Protein AF-A0A151IUC9-F1 (afdb_monomer_lite)

Radius of gyration: 13.0 Å; chains: 1; bounding box: 37×27×33 Å

Foldseek 3Di:
DWDWDADPVGFIDIHDPVLVVVVLVCLVVLVCQLVDPDHDWDDDPQWIWHWDDDPNATWIWTDHDPGIDIGHSVVVNVVSVVVVVVVVVVD

Organism: NCBI:txid471704

Secondary structure (DSSP, 8-state):
-EEEEE-TTS-EEEEEHHHHHHHHHTHHHHHHHTT-SS---EEETTEEEEEEEETTEEEEEEEETTEEEEE-HHHHHHHHHHHHHHHHT--

Sequence (91 aa):
VEIAIGDTRGNRIVLLHATWMAFIEKRSDIQQLVRSSTPSPLMIQDFVIELVKIRDVDNVKLSLCDKCVYMKPSTILFMLELDTMCRAHIF

pLDDT: mean 91.28, std 10.21, range [43.34, 97.88]

Structure (mmCIF, N/CA/C/O backbone):
data_AF-A0A151IUC9-F1
#
_entry.id   AF-A0A151IUC9-F1
#
loop_
_atom_site.group_PDB
_atom_site.id
_atom_site.type_symbol
_atom_site.label_atom_id
_atom_site.label_alt_id
_atom_site.label_comp_id
_atom_site.label_asym_id
_atom_site.label_entity_id
_atom_site.label_seq_id
_atom_site.pdbx_PDB_ins_code
_atom_site.Cartn_x
_atom_site.Cartn_y
_atom_site.Cartn_z
_atom_site.occupancy
_atom_site.B_iso_or_equiv
_atom_site.auth_seq_id
_atom_site.auth_comp_id
_atom_site.auth_asym_id
_atom_site.auth_atom_id
_atom_site.pdbx_PDB_model_num
ATOM 1 N N . VAL A 1 1 ? 9.158 -2.805 -17.083 1.00 83.69 1 VAL A N 1
ATOM 2 C CA . VAL A 1 1 ? 9.364 -3.584 -15.840 1.00 83.69 1 VAL A CA 1
ATOM 3 C C . VAL A 1 1 ? 8.154 -3.365 -14.954 1.00 83.69 1 VAL A C 1
ATOM 5 O O . VAL A 1 1 ? 7.689 -2.233 -14.867 1.00 83.69 1 VAL A O 1
ATOM 8 N N . GLU A 1 2 ? 7.634 -4.431 -14.359 1.00 89.94 2 GLU A N 1
ATOM 9 C CA . GLU A 1 2 ? 6.537 -4.393 -13.388 1.00 89.94 2 GLU A CA 1
ATOM 10 C C . GLU A 1 2 ? 7.031 -4.975 -12.067 1.00 89.94 2 GLU A C 1
ATOM 12 O O . GLU A 1 2 ? 7.928 -5.821 -12.058 1.00 89.94 2 GLU A O 1
ATOM 17 N N . ILE A 1 3 ? 6.466 -4.503 -10.959 1.00 91.44 3 ILE A N 1
ATOM 18 C CA . ILE A 1 3 ? 6.877 -4.892 -9.611 1.00 91.44 3 ILE A CA 1
ATOM 19 C C . ILE A 1 3 ? 5.651 -5.412 -8.878 1.00 91.44 3 ILE A C 1
ATOM 21 O O . ILE A 1 3 ? 4.671 -4.694 -8.696 1.00 91.44 3 ILE A O 1
ATOM 25 N N . ALA A 1 4 ? 5.697 -6.675 -8.469 1.00 93.94 4 ALA A N 1
ATOM 26 C CA . ALA A 1 4 ? 4.630 -7.289 -7.697 1.00 93.94 4 ALA A CA 1
ATOM 27 C C . ALA A 1 4 ? 4.961 -7.222 -6.204 1.00 93.94 4 ALA A C 1
ATOM 29 O O . ALA A 1 4 ? 6.005 -7.709 -5.775 1.00 93.94 4 ALA A O 1
ATOM 30 N N . ILE A 1 5 ? 4.045 -6.668 -5.414 1.00 94.50 5 ILE A N 1
ATOM 31 C CA . ILE A 1 5 ? 4.090 -6.724 -3.951 1.00 94.50 5 ILE A CA 1
ATOM 32 C C . ILE A 1 5 ? 2.969 -7.652 -3.522 1.00 94.50 5 ILE A C 1
ATOM 34 O O . ILE A 1 5 ? 1.812 -7.414 -3.868 1.00 94.50 5 ILE A O 1
ATOM 38 N N . GLY A 1 6 ? 3.296 -8.707 -2.784 1.00 94.88 6 GLY A N 1
ATOM 39 C CA . GLY A 1 6 ? 2.305 -9.665 -2.315 1.00 94.88 6 GLY A CA 1
ATOM 40 C C . GLY A 1 6 ? 2.557 -10.154 -0.900 1.00 94.88 6 GLY A C 1
ATOM 41 O O . GLY A 1 6 ? 3.645 -9.981 -0.354 1.00 94.88 6 GLY A O 1
ATOM 42 N N . ASP A 1 7 ? 1.528 -10.755 -0.312 1.00 91.25 7 ASP A N 1
ATOM 43 C CA . ASP A 1 7 ? 1.599 -11.416 0.985 1.00 91.25 7 ASP A CA 1
ATOM 44 C C . ASP A 1 7 ? 1.671 -12.946 0.856 1.00 91.25 7 ASP A C 1
ATOM 46 O O . ASP A 1 7 ? 1.569 -13.533 -0.223 1.00 91.25 7 ASP A O 1
ATOM 50 N N . THR A 1 8 ? 1.825 -13.615 1.998 1.00 90.69 8 THR A N 1
ATOM 51 C CA . THR A 1 8 ? 1.897 -15.080 2.088 1.00 90.69 8 THR A CA 1
ATOM 52 C C . THR A 1 8 ? 0.560 -15.782 1.839 1.00 90.69 8 THR A C 1
ATOM 54 O O . THR A 1 8 ? 0.515 -17.009 1.806 1.00 90.69 8 THR A O 1
ATOM 57 N N . ARG A 1 9 ? -0.534 -15.030 1.673 1.00 90.81 9 ARG A N 1
ATOM 58 C CA . ARG A 1 9 ? -1.887 -15.542 1.413 1.00 90.81 9 ARG A CA 1
ATOM 59 C C . ARG A 1 9 ? -2.274 -15.437 -0.061 1.00 90.81 9 ARG A C 1
ATOM 61 O O . ARG A 1 9 ? -3.379 -15.829 -0.422 1.00 90.81 9 ARG A O 1
ATOM 68 N N . GLY A 1 10 ? -1.373 -14.939 -0.907 1.00 92.06 10 GLY A N 1
ATOM 69 C CA . GLY A 1 10 ? -1.594 -14.793 -2.341 1.00 92.06 10 GLY A CA 1
ATOM 70 C C . GLY A 1 10 ? -2.245 -13.468 -2.742 1.00 92.06 10 GLY A C 1
ATOM 71 O O . GLY A 1 10 ? -2.501 -13.272 -3.933 1.00 92.06 10 GLY A O 1
ATOM 72 N N . ASN A 1 11 ? -2.472 -12.542 -1.800 1.00 94.81 11 ASN A N 1
ATOM 73 C CA . ASN A 1 11 ? -2.872 -11.184 -2.156 1.00 94.81 11 ASN A CA 1
ATOM 74 C C . ASN A 1 11 ? -1.677 -10.483 -2.787 1.00 94.81 11 ASN A C 1
ATOM 76 O O . ASN A 1 11 ? -0.563 -10.568 -2.273 1.00 94.81 11 ASN A O 1
ATOM 80 N N . ARG A 1 12 ? -1.900 -9.786 -3.900 1.00 95.94 12 ARG A N 1
ATOM 81 C CA . ARG A 1 12 ? -0.851 -9.023 -4.572 1.00 95.94 12 ARG A CA 1
ATOM 82 C C . ARG A 1 12 ? -1.395 -7.804 -5.284 1.00 95.94 12 ARG A C 1
ATOM 84 O O . ARG A 1 12 ? -2.474 -7.844 -5.872 1.00 95.94 12 ARG A O 1
ATOM 91 N N . ILE A 1 13 ? -0.579 -6.766 -5.299 1.00 96.81 13 ILE A N 1
ATOM 92 C CA . ILE A 1 13 ? -0.703 -5.614 -6.184 1.00 96.81 13 ILE A CA 1
ATOM 93 C C . ILE A 1 13 ? 0.459 -5.646 -7.176 1.00 96.81 13 ILE A C 1
ATOM 95 O O . ILE A 1 13 ? 1.554 -6.107 -6.849 1.00 96.81 13 ILE A O 1
ATOM 99 N N . VAL A 1 14 ? 0.211 -5.190 -8.400 1.00 95.75 14 VAL A N 1
ATOM 100 C CA . VAL A 1 14 ? 1.235 -5.077 -9.443 1.00 95.75 14 VAL A CA 1
ATOM 101 C C . VAL A 1 14 ? 1.377 -3.604 -9.772 1.00 95.75 14 VAL A C 1
ATOM 103 O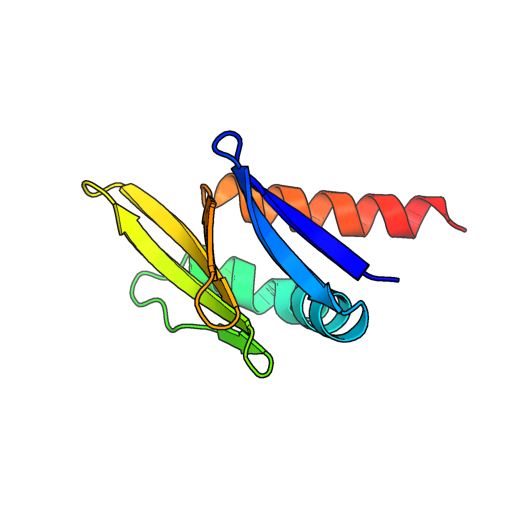 O . VAL A 1 14 ? 0.411 -2.964 -10.177 1.00 95.75 14 VAL A O 1
ATOM 106 N N . LEU A 1 15 ? 2.568 -3.068 -9.546 1.00 95.25 15 LEU A N 1
ATOM 107 C CA . LEU A 1 15 ? 2.903 -1.674 -9.773 1.00 95.25 15 LEU A CA 1
ATOM 108 C C . LEU A 1 15 ? 3.676 -1.538 -11.082 1.00 95.25 15 LEU A C 1
ATOM 110 O O . LEU A 1 15 ? 4.609 -2.299 -11.360 1.00 95.25 15 LEU A O 1
ATOM 114 N N . LEU A 1 16 ? 3.335 -0.506 -11.851 1.00 94.75 16 LEU A N 1
ATOM 115 C CA . LEU A 1 16 ? 4.212 -0.024 -12.909 1.00 94.75 16 LEU A CA 1
ATOM 116 C C . LEU A 1 16 ? 5.505 0.507 -12.282 1.00 94.75 16 LEU A C 1
ATOM 118 O O . LEU A 1 16 ? 5.491 1.079 -11.190 1.00 94.75 16 LEU A O 1
ATOM 122 N N . HIS A 1 17 ? 6.620 0.383 -13.002 1.00 91.25 17 HIS A N 1
ATOM 123 C CA . HIS A 1 17 ? 7.912 0.895 -12.536 1.00 91.25 17 HIS A CA 1
ATOM 124 C C . HIS A 1 17 ? 7.858 2.380 -12.134 1.00 91.25 17 HIS A C 1
ATOM 126 O O . HIS A 1 17 ? 8.432 2.759 -11.121 1.00 91.25 17 HIS A O 1
ATOM 132 N N . ALA A 1 18 ? 7.129 3.221 -12.877 1.00 93.44 18 ALA A N 1
ATOM 133 C CA . ALA A 1 18 ? 6.969 4.638 -12.538 1.00 93.44 18 ALA A CA 1
ATOM 134 C C . ALA A 1 18 ? 6.263 4.844 -11.183 1.00 93.44 18 ALA A C 1
ATOM 136 O O . ALA A 1 18 ? 6.698 5.667 -10.381 1.00 93.44 18 ALA A O 1
ATOM 137 N N . THR A 1 19 ? 5.218 4.060 -10.897 1.00 95.25 19 THR A N 1
ATOM 138 C CA . THR A 1 19 ? 4.503 4.094 -9.613 1.00 95.25 19 THR A CA 1
ATOM 139 C C . THR A 1 19 ? 5.395 3.621 -8.469 1.00 95.25 19 THR A C 1
ATOM 141 O O . THR A 1 19 ? 5.369 4.214 -7.395 1.00 95.25 19 THR A O 1
ATOM 144 N N . TRP A 1 20 ? 6.221 2.594 -8.699 1.00 93.25 20 TRP A N 1
ATOM 145 C CA . TRP A 1 20 ? 7.223 2.160 -7.723 1.00 93.25 20 TRP A CA 1
ATOM 146 C C . TRP A 1 20 ? 8.251 3.254 -7.433 1.00 93.25 20 TRP A C 1
ATOM 148 O O . TRP A 1 20 ? 8.500 3.555 -6.273 1.00 93.25 20 TRP A O 1
ATOM 158 N N . MET A 1 21 ? 8.805 3.902 -8.459 1.00 92.25 21 MET A N 1
ATOM 159 C CA . MET A 1 21 ? 9.773 4.983 -8.257 1.00 92.25 21 MET A CA 1
ATOM 160 C C . MET A 1 21 ? 9.166 6.148 -7.467 1.00 92.25 21 MET A C 1
ATOM 162 O O . MET A 1 21 ? 9.763 6.591 -6.490 1.00 92.25 21 MET A O 1
ATOM 166 N N . ALA A 1 22 ? 7.942 6.564 -7.801 1.00 94.94 22 ALA A N 1
ATOM 167 C CA . ALA A 1 22 ? 7.227 7.584 -7.035 1.00 94.94 22 ALA A CA 1
ATOM 168 C C . ALA A 1 22 ? 6.953 7.146 -5.582 1.00 94.94 22 ALA A C 1
ATOM 170 O O . ALA A 1 22 ? 7.001 7.958 -4.659 1.00 94.94 22 ALA A O 1
ATOM 171 N N . PHE A 1 23 ? 6.684 5.856 -5.352 1.00 94.69 23 PHE A N 1
ATOM 172 C CA . PHE A 1 23 ? 6.535 5.293 -4.008 1.00 94.69 23 PHE A CA 1
ATOM 173 C C . PHE A 1 23 ? 7.828 5.402 -3.194 1.00 94.69 23 PHE A C 1
ATOM 175 O O . PHE A 1 23 ? 7.795 5.817 -2.035 1.00 94.69 23 PHE A O 1
ATOM 182 N N . ILE A 1 24 ? 8.965 5.094 -3.811 1.00 93.06 24 ILE A N 1
ATOM 183 C CA . ILE A 1 24 ? 10.285 5.215 -3.195 1.00 93.06 24 ILE A CA 1
ATOM 184 C C . ILE A 1 24 ? 10.646 6.675 -2.897 1.00 93.06 24 ILE A C 1
ATOM 186 O O . ILE A 1 24 ? 11.170 6.969 -1.822 1.00 93.06 24 ILE A O 1
ATOM 190 N N . GLU A 1 25 ? 10.340 7.604 -3.803 1.00 93.50 25 GLU A N 1
ATOM 191 C CA . GLU A 1 25 ? 10.571 9.042 -3.600 1.00 93.50 25 GLU A CA 1
ATOM 192 C C . GLU A 1 25 ? 9.797 9.586 -2.388 1.00 93.50 25 GLU A C 1
ATOM 194 O O . GLU A 1 25 ? 10.295 10.451 -1.668 1.00 93.50 25 GLU A O 1
ATOM 199 N N . LYS A 1 26 ? 8.629 9.006 -2.079 1.00 94.94 26 LYS A N 1
ATOM 200 C CA . LYS A 1 26 ? 7.829 9.322 -0.884 1.00 94.94 26 LYS A CA 1
ATOM 201 C C . LYS A 1 26 ? 8.309 8.646 0.407 1.00 94.94 26 LYS A C 1
ATOM 203 O O . LYS A 1 26 ? 7.572 8.608 1.393 1.00 94.94 26 LYS A O 1
ATOM 208 N N . ARG A 1 27 ? 9.546 8.137 0.467 1.00 94.56 27 ARG A N 1
ATOM 209 C CA . ARG A 1 27 ? 10.105 7.470 1.663 1.00 94.56 27 ARG A CA 1
ATOM 210 C C . ARG A 1 27 ? 9.931 8.281 2.948 1.00 94.56 27 ARG A C 1
ATOM 212 O O . ARG A 1 27 ? 9.533 7.711 3.961 1.00 94.56 27 ARG A O 1
ATOM 219 N N . SER A 1 28 ? 10.231 9.581 2.914 1.00 94.62 28 SER A N 1
ATOM 220 C CA . SER A 1 28 ? 10.110 10.449 4.096 1.00 94.62 28 SER A CA 1
ATOM 221 C C . SER A 1 28 ? 8.657 10.548 4.566 1.00 94.62 28 SER A C 1
ATOM 223 O O . SER A 1 28 ? 8.376 10.392 5.755 1.00 94.62 28 SER A O 1
ATOM 225 N N . ASP A 1 29 ? 7.723 10.714 3.628 1.00 96.62 29 ASP A N 1
ATOM 226 C CA . ASP A 1 29 ? 6.292 10.793 3.926 1.00 96.62 29 ASP A CA 1
ATOM 227 C C . ASP A 1 29 ? 5.774 9.477 4.515 1.00 96.62 29 ASP A C 1
ATOM 229 O O . ASP A 1 29 ? 5.012 9.483 5.477 1.00 96.62 29 ASP A O 1
ATOM 233 N N . ILE A 1 30 ? 6.221 8.331 3.990 1.00 95.88 30 ILE A N 1
ATOM 234 C CA . ILE A 1 30 ? 5.847 7.006 4.508 1.00 95.88 30 ILE A CA 1
ATOM 235 C C . ILE A 1 30 ? 6.422 6.793 5.914 1.00 95.88 30 ILE A C 1
ATOM 237 O O . ILE A 1 30 ? 5.734 6.275 6.794 1.00 95.88 30 ILE A O 1
ATOM 241 N N . GLN A 1 31 ? 7.666 7.215 6.159 1.00 95.25 31 GLN A N 1
ATOM 242 C CA . GLN A 1 31 ? 8.277 7.181 7.491 1.00 95.25 31 GLN A CA 1
ATOM 243 C C . GLN A 1 31 ? 7.516 8.049 8.496 1.00 95.25 31 GLN A C 1
ATOM 245 O O . GLN A 1 31 ? 7.369 7.661 9.657 1.00 95.25 31 GLN A O 1
ATOM 250 N N . GLN A 1 32 ? 7.020 9.205 8.059 1.00 95.88 32 GLN A N 1
ATOM 251 C CA . GLN A 1 32 ? 6.172 10.064 8.875 1.00 95.88 32 GLN A CA 1
ATOM 252 C C . GLN A 1 32 ? 4.793 9.434 9.103 1.00 95.88 32 GLN A C 1
ATOM 254 O O . GLN A 1 32 ? 4.317 9.420 10.238 1.00 95.88 32 GLN A O 1
ATOM 259 N N . LEU A 1 33 ? 4.183 8.854 8.065 1.00 96.31 33 LEU A N 1
ATOM 260 C CA . LEU A 1 33 ? 2.883 8.185 8.125 1.00 96.31 33 LEU A CA 1
ATOM 261 C C . LEU A 1 33 ? 2.853 7.116 9.218 1.00 96.31 33 LEU A C 1
ATOM 263 O O . LEU A 1 33 ? 1.951 7.118 10.050 1.00 96.31 33 LEU A O 1
ATOM 267 N N . VAL A 1 34 ? 3.857 6.235 9.252 1.00 95.19 34 VAL A N 1
ATOM 268 C CA . VAL A 1 34 ? 3.913 5.126 10.220 1.00 95.19 34 VAL A CA 1
ATOM 269 C C . VAL A 1 34 ? 4.224 5.556 11.658 1.00 95.19 34 VAL A C 1
ATOM 271 O O . VAL A 1 34 ? 4.090 4.745 12.570 1.00 95.19 34 VAL A O 1
ATOM 274 N N . ARG A 1 35 ? 4.660 6.803 11.874 1.00 92.88 35 ARG A N 1
ATOM 275 C CA . ARG A 1 35 ? 4.951 7.374 13.203 1.00 92.88 35 ARG A CA 1
ATOM 276 C C . ARG A 1 35 ? 3.876 8.351 13.685 1.00 92.88 35 ARG A C 1
ATOM 278 O O . ARG A 1 35 ? 3.927 8.780 14.834 1.00 92.88 35 ARG A O 1
ATOM 285 N N . SER A 1 36 ? 2.951 8.743 12.812 1.00 91.19 36 SER A N 1
ATOM 286 C CA . SER A 1 36 ? 1.961 9.779 13.097 1.00 91.19 36 SER A CA 1
ATOM 287 C C . SER A 1 36 ? 0.850 9.266 14.015 1.00 91.19 36 SER A C 1
ATOM 289 O O . SER A 1 36 ? 0.331 8.169 13.823 1.00 91.19 36 SER A O 1
ATOM 291 N N . SER A 1 37 ? 0.428 10.094 14.973 1.00 87.75 37 SER A N 1
ATOM 292 C CA . SER A 1 37 ? -0.781 9.866 15.778 1.00 87.75 37 SER A CA 1
ATOM 293 C C . SER A 1 37 ? -2.071 10.185 15.012 1.00 87.75 37 SER A C 1
ATOM 295 O O . SER A 1 37 ? -3.135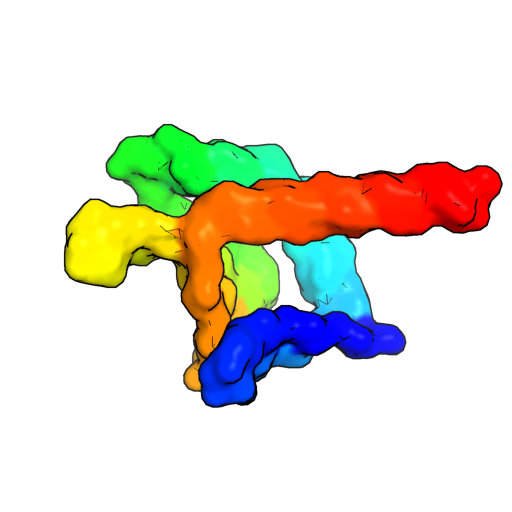 9.670 15.348 1.00 87.75 37 SER A O 1
ATOM 297 N N . THR A 1 38 ? -1.975 11.010 13.966 1.00 90.62 38 THR A N 1
ATOM 298 C CA . THR A 1 38 ? -3.069 11.380 13.059 1.00 90.62 38 THR A CA 1
ATOM 299 C C . THR A 1 38 ? -2.622 11.128 11.614 1.00 90.62 38 THR A C 1
ATOM 301 O O . THR A 1 38 ? -2.237 12.066 10.908 1.00 90.62 38 THR A O 1
ATOM 304 N N . PRO A 1 39 ? -2.553 9.857 11.181 1.00 91.88 39 PRO A N 1
ATOM 305 C CA . PRO A 1 39 ? -2.072 9.494 9.853 1.00 91.88 39 PRO A CA 1
ATOM 306 C C . PRO A 1 39 ? -3.078 9.909 8.771 1.00 91.88 39 PRO A C 1
ATOM 308 O O . PRO A 1 39 ? -4.268 9.620 8.877 1.00 91.88 39 PRO A O 1
ATOM 311 N N . SER A 1 40 ? -2.596 10.550 7.705 1.00 94.81 40 SER A N 1
ATOM 312 C CA . SER A 1 40 ? -3.379 10.811 6.493 1.00 94.81 40 SER A CA 1
ATOM 313 C C . SER A 1 40 ? -2.917 9.894 5.357 1.00 94.81 40 SER A C 1
ATOM 315 O O . SER A 1 40 ? -1.705 9.742 5.186 1.00 94.81 40 SER A O 1
ATOM 317 N N . PRO A 1 41 ? -3.825 9.319 4.550 1.00 96.06 41 PRO A N 1
ATOM 318 C CA . PRO A 1 41 ? -3.441 8.489 3.413 1.00 96.06 41 PRO A CA 1
ATOM 319 C C . PRO A 1 41 ? -2.512 9.220 2.436 1.00 96.06 41 PRO A C 1
ATOM 321 O O . PRO A 1 41 ? -2.695 10.405 2.149 1.00 96.06 41 PRO A O 1
ATOM 324 N N . LEU A 1 42 ? -1.536 8.498 1.891 1.00 97.06 42 LEU A N 1
ATOM 325 C CA . LEU A 1 42 ? -0.684 8.965 0.805 1.00 97.06 42 LEU A CA 1
ATOM 326 C C . LEU A 1 42 ? -1.205 8.404 -0.515 1.00 97.06 42 LEU A C 1
ATOM 328 O O . LEU A 1 42 ? -1.395 7.197 -0.654 1.00 97.06 42 LEU A O 1
ATOM 332 N N . MET A 1 43 ? -1.387 9.290 -1.490 1.00 96.12 43 MET A N 1
ATOM 333 C CA . MET A 1 43 ? -1.853 8.947 -2.832 1.00 96.12 43 MET A CA 1
ATOM 334 C C . MET A 1 43 ? -0.714 9.086 -3.845 1.00 96.12 43 MET A C 1
ATOM 336 O O . MET A 1 43 ? 0.061 10.055 -3.803 1.00 96.12 43 MET A O 1
ATOM 340 N N . ILE A 1 44 ? -0.631 8.126 -4.762 1.00 95.75 44 ILE A N 1
ATOM 341 C CA . ILE A 1 44 ? 0.242 8.118 -5.938 1.00 95.75 44 ILE A CA 1
ATOM 342 C C . ILE A 1 44 ? -0.596 7.591 -7.106 1.00 95.75 44 ILE A C 1
ATOM 344 O O . ILE A 1 44 ? -0.679 6.385 -7.317 1.00 95.75 44 ILE A O 1
ATOM 348 N N . GLN A 1 45 ? -1.239 8.494 -7.853 1.00 91.75 45 GLN A N 1
ATOM 349 C CA . GLN A 1 45 ? -2.276 8.118 -8.828 1.00 91.75 45 GLN A CA 1
ATOM 350 C C . GLN A 1 45 ? -3.351 7.251 -8.134 1.00 91.75 45 GLN A C 1
ATOM 352 O O . GLN A 1 45 ? -3.901 7.683 -7.121 1.00 91.75 45 GLN A O 1
ATOM 357 N N . ASP A 1 46 ? -3.589 6.032 -8.620 1.00 93.88 46 ASP A N 1
ATOM 358 C CA . ASP A 1 46 ? -4.548 5.072 -8.057 1.00 93.88 46 ASP A CA 1
ATOM 359 C C . ASP A 1 46 ? -3.965 4.211 -6.919 1.00 93.88 46 ASP A C 1
ATOM 361 O O . ASP A 1 46 ? -4.669 3.378 -6.342 1.00 93.88 46 ASP A O 1
ATOM 365 N N . PHE A 1 47 ? -2.676 4.379 -6.600 1.00 97.06 47 PHE A N 1
ATOM 366 C CA . PHE A 1 47 ? -2.006 3.666 -5.519 1.00 97.06 47 PHE A CA 1
ATOM 367 C C . PHE A 1 47 ? -2.121 4.437 -4.199 1.00 97.06 47 PHE A C 1
ATOM 369 O O . PHE A 1 47 ? -1.693 5.589 -4.095 1.00 97.06 47 PHE A O 1
ATOM 376 N N . VAL A 1 48 ? -2.680 3.784 -3.182 1.00 97.81 48 VAL A N 1
ATOM 377 C CA . VAL A 1 48 ? -2.981 4.371 -1.872 1.00 97.81 48 VAL A CA 1
ATOM 378 C C . VAL A 1 48 ? -2.212 3.650 -0.777 1.00 97.81 48 VAL A C 1
ATOM 380 O O . VAL A 1 48 ? -2.218 2.420 -0.707 1.00 97.81 48 VAL A O 1
ATOM 383 N N . ILE A 1 49 ? -1.590 4.425 0.108 1.00 97.88 49 ILE A N 1
ATOM 384 C CA . ILE A 1 49 ? -0.858 3.939 1.277 1.00 97.88 49 ILE A CA 1
ATOM 385 C C . ILE A 1 49 ? -1.497 4.575 2.506 1.00 97.88 49 ILE A C 1
ATOM 387 O O . ILE A 1 49 ? -1.482 5.794 2.660 1.00 97.88 49 ILE A O 1
ATOM 391 N N . GLU A 1 50 ? -2.050 3.765 3.395 1.00 97.44 50 GLU A N 1
ATOM 392 C CA . GLU A 1 50 ? -2.723 4.259 4.596 1.00 97.44 50 GLU A CA 1
ATOM 393 C C . GLU A 1 50 ? -2.368 3.415 5.820 1.00 97.44 50 GLU A C 1
ATOM 395 O O . GLU A 1 50 ? -2.129 2.208 5.719 1.00 97.44 50 GLU A O 1
ATOM 400 N N . LEU A 1 51 ? -2.323 4.062 6.986 1.00 97.62 51 LEU A N 1
ATOM 401 C CA . LEU A 1 51 ? -2.193 3.373 8.263 1.00 97.62 51 LEU A CA 1
ATOM 402 C C . LEU A 1 51 ? -3.593 2.981 8.748 1.00 97.62 51 LEU A C 1
ATOM 404 O O . LEU A 1 51 ? -4.472 3.830 8.875 1.00 97.62 51 LEU A O 1
ATOM 408 N N . VAL A 1 52 ? -3.798 1.696 9.016 1.00 95.88 52 VAL A N 1
ATOM 409 C CA . VAL A 1 52 ? -5.079 1.124 9.443 1.00 95.88 52 VAL A CA 1
ATOM 410 C C . VAL A 1 52 ? -4.888 0.254 10.675 1.00 95.88 52 VAL A C 1
ATOM 412 O O . VAL A 1 52 ? -3.849 -0.382 10.847 1.00 95.88 52 VAL A O 1
ATOM 415 N N . LYS A 1 53 ? -5.921 0.161 11.512 1.00 95.25 53 LYS A N 1
ATOM 416 C CA 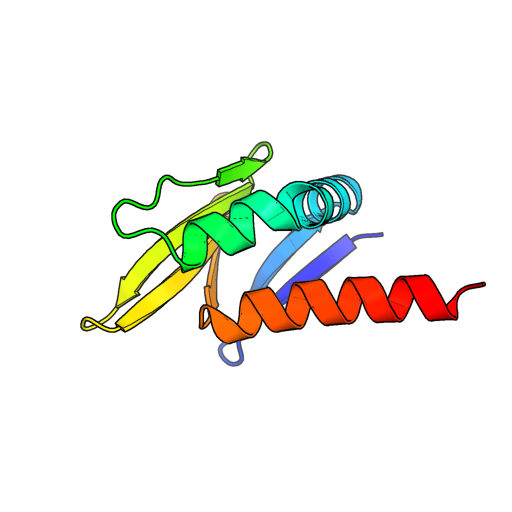. LYS A 1 53 ? -5.931 -0.761 12.650 1.00 95.25 53 LYS A CA 1
ATOM 417 C C . LYS A 1 53 ? -6.652 -2.048 12.297 1.00 95.25 53 LYS A C 1
ATOM 419 O O . LYS A 1 53 ? -7.798 -2.032 11.856 1.00 95.25 53 LYS A O 1
ATOM 424 N N . ILE A 1 54 ? -5.992 -3.172 12.546 1.00 94.00 54 ILE A N 1
ATOM 425 C CA . ILE A 1 54 ? -6.597 -4.501 12.479 1.00 94.00 54 ILE A CA 1
ATOM 426 C C . ILE A 1 54 ? -6.445 -5.115 13.862 1.00 94.00 54 ILE A C 1
ATOM 428 O O . ILE A 1 54 ? -5.332 -5.435 14.271 1.00 94.00 54 ILE A O 1
ATOM 432 N N . ARG A 1 55 ? -7.567 -5.275 14.578 1.00 94.25 55 ARG A N 1
ATOM 433 C CA . ARG A 1 55 ? -7.588 -5.769 15.970 1.00 94.25 55 ARG A CA 1
ATOM 434 C C . ARG A 1 55 ? -6.648 -4.960 16.879 1.00 94.25 55 ARG A C 1
ATOM 436 O O . ARG A 1 55 ? -5.785 -5.530 17.534 1.00 94.25 55 ARG A O 1
ATOM 443 N N . ASP A 1 56 ? -6.775 -3.634 16.826 1.00 92.88 56 ASP A N 1
ATOM 444 C CA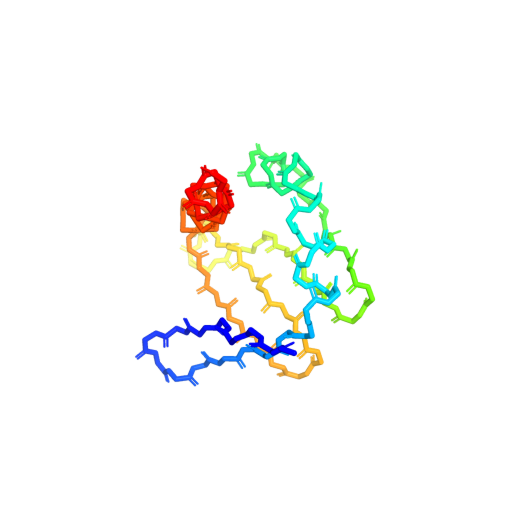 . ASP A 1 56 ? -5.970 -2.651 17.575 1.00 92.88 56 ASP A CA 1
ATOM 445 C C . ASP A 1 56 ? -4.461 -2.641 17.293 1.00 92.88 56 ASP A C 1
ATOM 447 O O . ASP A 1 56 ? -3.716 -1.899 17.930 1.00 92.88 56 ASP A O 1
ATOM 451 N N . VAL A 1 57 ? -4.009 -3.397 16.293 1.00 94.00 57 VAL A N 1
ATOM 452 C CA . VAL A 1 57 ? -2.624 -3.376 15.825 1.00 94.00 57 VAL A CA 1
ATOM 453 C C . VAL A 1 57 ? -2.527 -2.514 14.574 1.00 94.00 57 VAL A C 1
ATOM 455 O O . VAL A 1 57 ? -3.279 -2.714 13.612 1.00 94.00 57 VAL A O 1
ATOM 458 N N . ASP A 1 58 ? -1.578 -1.583 14.570 1.00 95.50 58 ASP A N 1
ATOM 459 C CA . ASP A 1 58 ? -1.295 -0.743 13.410 1.00 95.50 58 ASP A CA 1
ATOM 460 C C . ASP A 1 58 ? -0.687 -1.569 12.272 1.00 95.50 58 ASP A C 1
ATOM 462 O O . ASP A 1 58 ? 0.259 -2.344 12.444 1.00 95.50 58 ASP A O 1
ATOM 466 N N . ASN A 1 59 ? -1.251 -1.393 11.086 1.00 96.44 59 ASN A N 1
ATOM 467 C CA . ASN A 1 59 ? -0.838 -2.016 9.842 1.00 96.44 59 ASN A CA 1
ATOM 468 C C . ASN A 1 59 ? -0.805 -0.952 8.751 1.00 96.44 59 ASN A C 1
ATOM 470 O O . ASN A 1 59 ? -1.557 0.016 8.786 1.00 96.44 59 ASN A O 1
ATOM 474 N N . VAL A 1 60 ? 0.030 -1.161 7.745 1.00 97.38 60 VAL A N 1
ATOM 475 C CA . VAL A 1 60 ? -0.002 -0.375 6.518 1.00 97.38 60 VAL A CA 1
ATOM 476 C C . VAL A 1 60 ? -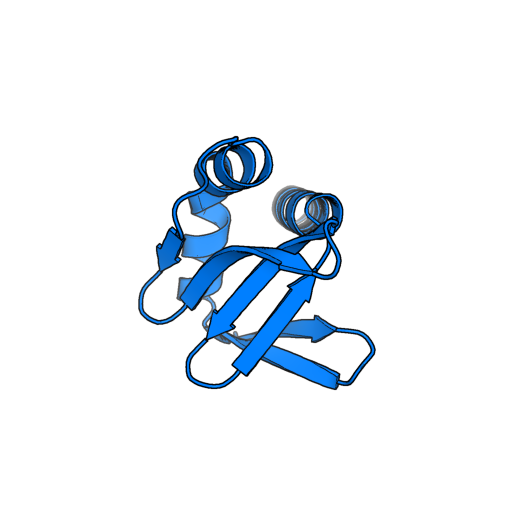0.777 -1.154 5.475 1.00 97.38 60 VAL A C 1
ATOM 478 O O . VAL A 1 60 ? -0.463 -2.314 5.193 1.00 97.38 60 VAL A O 1
ATOM 481 N N . LYS A 1 61 ? -1.798 -0.514 4.915 1.00 97.44 61 LYS A N 1
ATOM 482 C CA . LYS A 1 61 ? -2.569 -1.030 3.793 1.00 97.44 61 LYS A CA 1
ATOM 483 C C . LYS A 1 61 ? -2.080 -0.354 2.520 1.00 97.44 61 LYS A C 1
ATOM 485 O O . LYS A 1 61 ? -2.101 0.869 2.402 1.00 97.44 61 LYS A O 1
ATOM 490 N N . LEU A 1 62 ? -1.649 -1.181 1.581 1.00 97.62 62 LEU A N 1
ATOM 491 C CA . LEU A 1 62 ? -1.315 -0.805 0.218 1.00 97.62 62 LEU A CA 1
ATOM 492 C C . LEU A 1 62 ? -2.502 -1.177 -0.663 1.00 97.62 62 LEU A C 1
ATOM 494 O O . LEU A 1 62 ? -2.862 -2.351 -0.704 1.00 97.62 62 LEU A O 1
ATOM 498 N N . SER A 1 63 ? -3.111 -0.212 -1.347 1.00 97.31 63 SER A N 1
ATOM 499 C CA . SER A 1 63 ? -4.283 -0.448 -2.201 1.00 97.31 63 SER A CA 1
ATOM 500 C C . SER A 1 63 ? -4.029 0.049 -3.613 1.00 97.31 63 SER A C 1
ATOM 502 O O . SER A 1 63 ? -3.527 1.153 -3.786 1.00 97.31 63 SER A O 1
ATOM 504 N N . LEU A 1 64 ? -4.400 -0.745 -4.612 1.00 97.06 64 LEU A N 1
ATOM 505 C CA . LEU A 1 64 ? -4.408 -0.343 -6.014 1.00 97.06 64 LEU A CA 1
ATOM 506 C C . LEU A 1 64 ? -5.673 -0.906 -6.661 1.00 97.06 64 LEU A C 1
ATOM 508 O O . LEU A 1 64 ? -5.844 -2.127 -6.717 1.00 97.06 64 LEU A O 1
ATOM 512 N N . CYS A 1 65 ? -6.543 -0.017 -7.138 1.00 90.81 65 CYS A N 1
ATOM 513 C CA . CYS A 1 65 ? -7.874 -0.367 -7.638 1.00 90.81 65 CYS A CA 1
ATOM 514 C C . CYS A 1 65 ? -8.678 -1.173 -6.590 1.00 90.81 65 CYS A C 1
ATOM 516 O O . CYS A 1 65 ? -8.936 -0.679 -5.496 1.00 90.81 65 CYS A O 1
ATOM 518 N N . ASP A 1 66 ? -9.066 -2.410 -6.908 1.00 90.31 66 ASP A N 1
ATOM 519 C CA . ASP A 1 66 ? -9.832 -3.328 -6.058 1.00 90.31 66 ASP A CA 1
ATOM 520 C C . ASP A 1 66 ? -8.954 -4.277 -5.220 1.00 90.31 66 ASP A C 1
ATOM 522 O O . ASP A 1 66 ? -9.466 -5.092 -4.450 1.00 90.31 66 ASP A O 1
ATOM 526 N N . LYS A 1 67 ? -7.625 -4.182 -5.345 1.00 95.69 67 LYS A N 1
ATOM 527 C CA . LYS A 1 67 ? -6.671 -5.066 -4.665 1.00 95.69 67 LYS A CA 1
ATOM 528 C C . LYS A 1 67 ? -5.990 -4.351 -3.516 1.00 95.69 67 LYS A C 1
ATOM 530 O O . LYS A 1 67 ? -5.655 -3.171 -3.603 1.00 95.69 67 LYS A O 1
ATOM 535 N N . CYS A 1 68 ? -5.714 -5.095 -2.451 1.00 95.94 68 CYS A N 1
ATOM 536 C CA . CYS A 1 68 ? -4.932 -4.587 -1.338 1.00 95.94 68 CYS A CA 1
ATOM 537 C C . CYS A 1 68 ? -4.002 -5.642 -0.742 1.00 95.94 68 CYS A C 1
ATOM 539 O O . CYS A 1 68 ? -4.239 -6.846 -0.839 1.00 95.94 68 CYS A O 1
ATOM 541 N N . VAL A 1 69 ? -2.930 -5.159 -0.124 1.00 97.44 69 VAL A N 1
ATOM 542 C CA . VAL A 1 69 ? -1.989 -5.945 0.671 1.00 97.44 69 VAL A CA 1
ATOM 543 C C . VAL A 1 69 ? -1.793 -5.228 1.999 1.00 97.44 69 VAL A C 1
ATOM 545 O O . VAL A 1 69 ? -1.699 -4.001 2.048 1.00 97.44 69 VAL A O 1
ATOM 548 N N . TYR A 1 70 ? -1.723 -6.000 3.076 1.00 96.31 70 TYR A N 1
ATOM 549 C CA . TYR A 1 70 ? -1.498 -5.490 4.422 1.00 96.31 70 TYR A CA 1
ATOM 550 C C . TYR A 1 70 ? -0.135 -5.938 4.915 1.00 96.31 70 TYR A C 1
ATOM 552 O O . TYR A 1 70 ? 0.257 -7.091 4.731 1.00 96.31 70 TYR A O 1
ATOM 560 N N . MET A 1 71 ? 0.579 -5.042 5.580 1.00 95.75 71 MET A N 1
ATOM 561 C CA . MET A 1 71 ? 1.867 -5.364 6.174 1.00 95.75 71 MET A CA 1
ATOM 562 C C . MET A 1 71 ? 2.106 -4.580 7.452 1.00 95.75 71 MET A C 1
ATOM 564 O O . MET A 1 71 ? 1.482 -3.550 7.703 1.00 95.75 71 MET A O 1
ATOM 568 N N . LYS A 1 72 ? 3.039 -5.062 8.272 1.00 96.25 72 LYS A N 1
ATOM 569 C CA . LYS A 1 72 ? 3.449 -4.326 9.466 1.0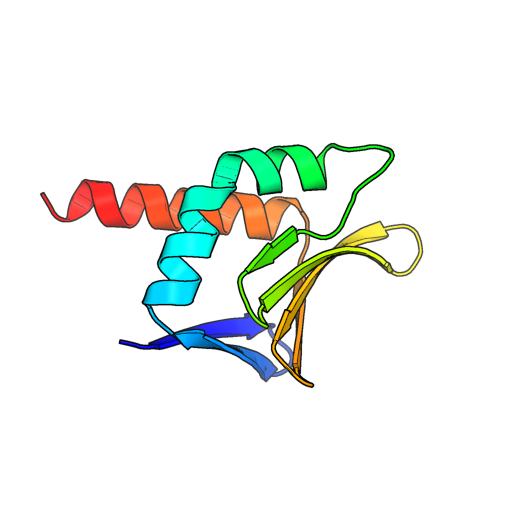0 96.25 72 LYS A CA 1
ATOM 570 C C . LYS A 1 72 ? 4.166 -3.033 9.059 1.00 96.25 72 LYS A C 1
ATOM 572 O O . LYS A 1 72 ? 4.882 -3.037 8.054 1.00 96.25 72 LYS A O 1
ATOM 577 N N . PRO A 1 73 ? 4.079 -1.964 9.869 1.00 97.06 73 PRO A N 1
ATOM 578 C CA . PRO A 1 73 ? 4.867 -0.753 9.658 1.00 97.06 73 PRO A CA 1
ATOM 579 C C . PRO A 1 73 ? 6.372 -1.024 9.505 1.00 97.06 73 PRO A C 1
ATOM 581 O O . PRO A 1 73 ? 7.027 -0.447 8.646 1.00 97.06 73 PRO A O 1
ATOM 584 N N . SER A 1 74 ? 6.928 -1.969 10.266 1.00 96.50 74 SER A N 1
ATOM 585 C CA . SER A 1 74 ? 8.333 -2.366 10.117 1.00 96.50 74 SER A CA 1
ATOM 586 C C . SER A 1 74 ? 8.638 -3.027 8.768 1.00 96.50 74 SER A C 1
ATOM 588 O O . SER A 1 74 ? 9.726 -2.840 8.235 1.00 96.50 74 SER A O 1
ATOM 590 N N . THR A 1 75 ? 7.688 -3.766 8.188 1.00 95.62 75 THR A N 1
ATOM 591 C CA . THR A 1 75 ? 7.860 -4.437 6.893 1.00 95.62 75 THR A CA 1
ATOM 592 C C . THR A 1 75 ? 7.955 -3.435 5.748 1.00 95.62 75 THR A C 1
ATOM 594 O O . THR A 1 75 ? 8.839 -3.577 4.908 1.00 95.62 75 THR A O 1
ATOM 597 N N . ILE A 1 76 ? 7.102 -2.402 5.719 1.00 95.25 76 ILE A N 1
ATOM 598 C CA . ILE A 1 76 ? 7.192 -1.372 4.672 1.00 95.25 76 ILE A CA 1
ATOM 599 C C . ILE A 1 76 ? 8.488 -0.564 4.792 1.00 95.25 76 ILE A C 1
ATOM 601 O O . ILE A 1 76 ? 9.120 -0.272 3.782 1.00 95.25 76 ILE A O 1
ATOM 605 N N . LEU A 1 77 ? 8.928 -0.257 6.017 1.00 95.50 77 LEU A N 1
ATOM 606 C CA . LEU A 1 77 ? 10.190 0.448 6.245 1.00 95.50 77 LEU A CA 1
ATOM 607 C C . LEU A 1 77 ? 11.388 -0.376 5.768 1.00 95.50 77 LEU A C 1
ATOM 609 O O . LEU A 1 77 ? 12.237 0.148 5.052 1.00 95.50 77 LEU A O 1
ATOM 613 N N . PHE A 1 78 ? 11.407 -1.668 6.092 1.00 93.88 78 PHE A N 1
ATOM 614 C CA . PHE A 1 78 ? 12.440 -2.583 5.618 1.00 93.88 78 PHE A CA 1
ATOM 615 C C . PHE A 1 78 ? 12.439 -2.708 4.086 1.00 93.88 78 PHE A C 1
ATOM 617 O O . PHE A 1 78 ? 13.493 -2.695 3.460 1.00 93.88 78 PHE A O 1
ATOM 624 N N . MET A 1 79 ? 11.261 -2.749 3.455 1.00 92.25 79 MET A N 1
ATOM 625 C CA . MET A 1 79 ? 11.145 -2.769 1.993 1.00 92.25 79 MET A CA 1
ATOM 626 C C . MET A 1 79 ? 11.770 -1.520 1.338 1.00 92.25 79 MET A C 1
ATOM 628 O O . MET A 1 79 ? 12.455 -1.644 0.325 1.00 92.25 79 MET A O 1
ATOM 632 N N . LEU A 1 80 ? 11.593 -0.332 1.932 1.00 91.69 80 LEU A N 1
ATOM 633 C CA . LEU A 1 80 ? 12.223 0.915 1.464 1.00 91.69 80 LEU A CA 1
ATOM 634 C C . LEU A 1 80 ? 13.755 0.904 1.639 1.00 91.69 80 LEU A C 1
ATOM 636 O O . LEU A 1 80 ? 14.486 1.506 0.849 1.00 91.69 80 LEU A O 1
ATOM 640 N N . GLU A 1 81 ? 14.260 0.241 2.680 1.00 90.12 81 GLU A N 1
ATOM 641 C CA . GLU A 1 81 ? 15.700 0.064 2.905 1.00 90.12 81 GLU A CA 1
ATOM 642 C C . GLU A 1 81 ? 16.326 -0.887 1.882 1.00 90.12 81 GLU A C 1
ATOM 644 O O . GLU A 1 81 ? 17.369 -0.560 1.315 1.00 90.12 81 GLU A O 1
ATOM 649 N N . LEU A 1 82 ? 15.668 -2.014 1.586 1.00 87.19 82 LEU A N 1
ATOM 650 C CA . LEU A 1 82 ? 16.130 -2.971 0.577 1.00 87.19 82 LEU A CA 1
ATOM 651 C C . LEU A 1 82 ? 16.310 -2.313 -0.791 1.00 87.19 82 LEU A C 1
ATOM 653 O O . LEU A 1 82 ? 17.337 -2.494 -1.434 1.00 87.19 82 LEU A O 1
ATOM 657 N N . ASP A 1 83 ? 15.347 -1.500 -1.214 1.00 81.50 83 ASP A N 1
ATOM 658 C CA . ASP A 1 83 ? 15.412 -0.793 -2.493 1.00 81.50 83 ASP A CA 1
ATOM 659 C C . ASP A 1 83 ? 16.563 0.237 -2.537 1.00 81.50 83 ASP A C 1
ATOM 661 O O . ASP A 1 83 ? 17.231 0.399 -3.563 1.00 81.50 83 ASP A O 1
ATOM 665 N N . THR A 1 84 ? 16.887 0.857 -1.396 1.00 75.44 84 THR A N 1
ATOM 666 C CA . THR A 1 84 ? 18.079 1.712 -1.264 1.00 75.44 84 THR A CA 1
ATOM 667 C C . THR A 1 84 ? 19.370 0.901 -1.416 1.00 75.44 84 THR A C 1
ATOM 669 O O . THR A 1 84 ? 20.275 1.320 -2.138 1.00 75.44 84 THR A O 1
ATOM 672 N N . MET A 1 85 ? 19.449 -0.275 -0.786 1.00 72.19 85 MET A N 1
ATOM 673 C CA . MET A 1 85 ? 20.615 -1.161 -0.886 1.00 72.19 85 MET A CA 1
ATOM 674 C C . MET A 1 85 ? 20.794 -1.728 -2.297 1.00 72.19 85 MET A C 1
ATOM 676 O O . MET A 1 85 ? 21.903 -1.721 -2.825 1.00 72.19 85 MET A O 1
ATOM 680 N N . CYS A 1 86 ? 19.713 -2.160 -2.948 1.00 69.94 86 CYS A N 1
ATOM 681 C CA . CYS A 1 86 ? 19.772 -2.699 -4.304 1.00 69.94 86 CYS A CA 1
ATOM 682 C C . CYS A 1 86 ? 20.275 -1.667 -5.320 1.00 69.94 86 CYS A C 1
ATOM 684 O O . CYS A 1 86 ? 21.053 -2.026 -6.198 1.00 69.94 86 CYS A O 1
ATOM 686 N N . ARG A 1 87 ? 19.901 -0.386 -5.193 1.00 67.38 87 ARG A N 1
ATOM 687 C CA . ARG A 1 87 ? 20.440 0.667 -6.073 1.00 67.38 87 ARG A CA 1
ATOM 688 C C . ARG A 1 87 ? 21.907 1.001 -5.803 1.00 67.38 87 ARG A C 1
ATOM 690 O O . ARG A 1 87 ? 22.615 1.342 -6.743 1.00 67.38 87 ARG A O 1
ATOM 697 N N . ALA A 1 88 ? 22.371 0.889 -4.558 1.00 60.56 88 ALA A N 1
ATOM 698 C CA . ALA A 1 88 ? 23.762 1.177 -4.200 1.00 60.56 88 ALA A CA 1
ATOM 699 C C . ALA A 1 88 ? 24.764 0.142 -4.752 1.00 60.56 88 ALA A C 1
ATOM 701 O O . ALA A 1 88 ? 25.931 0.470 -4.920 1.00 60.56 88 ALA A O 1
ATOM 702 N N . HIS A 1 89 ? 24.318 -1.081 -5.060 1.00 52.62 89 HIS A N 1
ATOM 703 C CA . HIS A 1 89 ? 25.165 -2.169 -5.569 1.00 52.62 89 HIS A CA 1
ATOM 704 C C . HIS A 1 89 ? 25.145 -2.339 -7.102 1.00 52.62 89 HIS A C 1
ATOM 706 O O . HIS A 1 89 ? 25.708 -3.306 -7.611 1.00 52.62 89 HIS A O 1
ATOM 712 N N . ILE A 1 90 ? 24.497 -1.430 -7.842 1.00 50.41 90 ILE A N 1
ATOM 713 C CA . ILE A 1 90 ? 24.462 -1.428 -9.321 1.00 50.41 90 ILE A CA 1
ATOM 714 C C . ILE A 1 90 ? 25.529 -0.476 -9.921 1.00 50.41 90 ILE A C 1
ATOM 716 O O . ILE A 1 90 ? 25.658 -0.392 -11.141 1.00 50.41 90 ILE A O 1
ATOM 720 N N . PHE A 1 91 ? 26.337 0.191 -9.086 1.00 43.34 91 PHE A N 1
ATOM 721 C CA . PHE A 1 91 ? 27.435 1.077 -9.498 1.00 43.34 91 PHE A CA 1
ATOM 722 C C . PHE A 1 91 ? 28.798 0.569 -9.029 1.00 43.34 91 PHE A C 1
ATOM 724 O O . PHE A 1 91 ? 28.875 0.070 -7.883 1.00 43.34 91 PHE A O 1
#